Protein AF-A0A934SAX0-F1 (afdb_monomer_lite)

Radius of gyration: 18.98 Å; chains: 1; bounding box: 42×33×66 Å

Structure (mmCIF, N/CA/C/O backbone):
data_AF-A0A934SAX0-F1
#
_entry.id   AF-A0A934SAX0-F1
#
loop_
_atom_site.group_PDB
_atom_site.id
_atom_site.type_symbol
_atom_site.label_atom_id
_atom_site.label_alt_id
_atom_site.label_comp_id
_atom_site.label_asym_id
_atom_site.label_entity_id
_atom_site.label_seq_id
_atom_site.pdbx_PDB_ins_code
_atom_site.Cartn_x
_atom_site.Cartn_y
_atom_site.Cartn_z
_atom_site.occupancy
_atom_site.B_iso_or_equiv
_atom_site.auth_seq_id
_atom_site.auth_comp_id
_atom_site.auth_asym_id
_atom_site.auth_atom_id
_atom_site.pdbx_PDB_model_num
ATOM 1 N N . MET A 1 1 ? -16.770 5.770 13.485 1.00 54.59 1 MET A N 1
ATOM 2 C CA . MET A 1 1 ? -16.990 6.891 12.541 1.00 54.59 1 MET A CA 1
ATOM 3 C C . MET A 1 1 ? -18.083 6.500 11.560 1.00 54.59 1 MET A C 1
ATOM 5 O O . MET A 1 1 ? -18.129 5.337 11.186 1.00 54.59 1 MET A O 1
ATOM 9 N N . LYS A 1 2 ? -18.970 7.429 11.186 1.00 66.25 2 LYS A N 1
ATOM 10 C CA . LYS A 1 2 ? -19.945 7.224 10.102 1.00 66.25 2 LYS A CA 1
ATOM 11 C C . LYS A 1 2 ? -19.204 7.331 8.760 1.00 66.25 2 LYS A C 1
ATOM 13 O O . LYS A 1 2 ? -18.277 8.133 8.648 1.00 66.25 2 LYS A O 1
ATOM 18 N N . TRP A 1 3 ? -19.568 6.507 7.780 1.00 71.06 3 TRP A N 1
ATOM 19 C CA . TRP A 1 3 ? -19.016 6.577 6.422 1.00 71.06 3 TRP A CA 1
ATOM 20 C C . TRP A 1 3 ? -19.194 7.993 5.857 1.00 71.06 3 TRP A C 1
ATOM 22 O O . TRP A 1 3 ? -20.287 8.550 5.933 1.00 71.06 3 TRP A O 1
ATOM 32 N N . SER A 1 4 ? -18.125 8.579 5.319 1.00 83.00 4 SER A N 1
ATOM 33 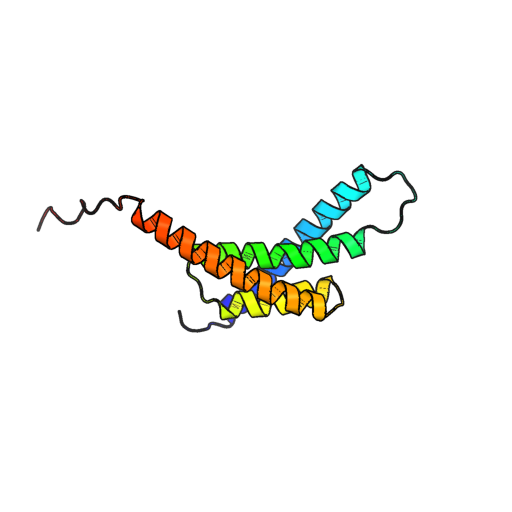C CA . SER A 1 4 ? -18.148 9.919 4.731 1.00 83.00 4 SER A CA 1
ATOM 34 C C . SER A 1 4 ? -17.488 9.888 3.363 1.00 83.00 4 SER A C 1
ATOM 36 O O . SER A 1 4 ? -16.299 9.591 3.245 1.00 83.00 4 SER A O 1
ATOM 38 N N . TRP A 1 5 ? -18.257 10.249 2.336 1.00 85.69 5 TRP A N 1
ATOM 39 C CA . TRP A 1 5 ? -17.782 10.346 0.956 1.00 85.69 5 TRP A CA 1
ATOM 40 C C . TRP A 1 5 ? -16.621 11.329 0.793 1.00 85.69 5 TRP A C 1
ATOM 42 O O . TRP A 1 5 ? -15.714 11.079 0.006 1.00 85.69 5 TRP A O 1
ATOM 52 N N . LYS A 1 6 ? -16.595 12.406 1.589 1.00 87.25 6 LYS A N 1
ATOM 53 C CA . LYS A 1 6 ? -15.498 13.385 1.573 1.00 87.25 6 LYS A CA 1
ATOM 54 C C . LYS A 1 6 ? -14.186 12.768 2.064 1.00 87.25 6 LYS A C 1
ATOM 56 O O . LYS A 1 6 ? -13.145 12.965 1.448 1.00 87.25 6 LYS A O 1
ATOM 61 N N . ALA A 1 7 ? -14.245 11.992 3.149 1.00 84.25 7 ALA A N 1
ATOM 62 C CA . ALA A 1 7 ? -13.071 11.318 3.701 1.00 84.25 7 ALA A CA 1
ATOM 63 C C . ALA A 1 7 ? -12.560 10.214 2.765 1.00 84.25 7 ALA A C 1
ATOM 65 O O . ALA A 1 7 ? -11.354 10.100 2.564 1.00 84.25 7 ALA A O 1
ATOM 66 N N . PHE A 1 8 ? -13.473 9.453 2.153 1.00 87.94 8 PHE A N 1
ATOM 67 C CA . PHE A 1 8 ? -13.130 8.474 1.121 1.00 87.94 8 PHE A CA 1
ATOM 68 C C . PHE A 1 8 ? -12.436 9.138 -0.076 1.00 87.94 8 PHE A C 1
ATOM 70 O O . PHE A 1 8 ? -11.346 8.718 -0.453 1.00 87.94 8 PHE A O 1
ATOM 77 N N . GLY A 1 9 ? -13.017 10.210 -0.628 1.00 90.19 9 GLY A N 1
ATOM 78 C CA . GLY A 1 9 ? -12.436 10.935 -1.761 1.00 90.19 9 GLY A CA 1
ATOM 79 C C . GLY A 1 9 ? -11.042 11.486 -1.455 1.00 90.19 9 GLY A C 1
ATOM 80 O O . GLY A 1 9 ? -10.124 11.308 -2.250 1.00 90.19 9 GLY A O 1
ATOM 81 N N . ALA A 1 10 ? -10.849 12.070 -0.269 1.00 90.19 10 ALA A N 1
ATOM 82 C CA . ALA A 1 10 ? -9.538 12.547 0.165 1.00 90.19 10 ALA A CA 1
ATOM 83 C C . ALA A 1 10 ? -8.509 11.408 0.283 1.00 90.19 10 ALA A C 1
ATOM 85 O O . ALA A 1 10 ? -7.379 11.554 -0.173 1.00 90.19 10 ALA A O 1
ATOM 86 N N . GLN A 1 11 ? -8.896 10.262 0.852 1.00 89.31 11 GLN A N 1
ATOM 87 C CA . GLN A 1 11 ? -8.024 9.086 0.956 1.00 89.31 11 GLN A CA 1
ATOM 88 C C . GLN A 1 11 ? -7.680 8.498 -0.414 1.00 89.31 11 GLN A C 1
ATOM 90 O O . GLN A 1 11 ? -6.537 8.097 -0.634 1.00 89.31 11 GLN A O 1
ATOM 95 N N . LEU A 1 12 ? -8.640 8.478 -1.338 1.00 91.94 12 LEU A N 1
ATOM 96 C CA . LEU A 1 12 ? -8.435 8.018 -2.705 1.00 91.94 12 LEU A CA 1
ATOM 97 C C . LEU A 1 12 ? -7.411 8.903 -3.423 1.00 91.94 12 LEU A C 1
ATOM 99 O O . LEU A 1 12 ? -6.379 8.398 -3.858 1.00 91.94 12 LEU A O 1
ATOM 103 N N . VAL A 1 13 ? -7.647 10.220 -3.471 1.00 94.12 13 VAL A N 1
ATOM 104 C CA . VAL A 1 13 ? -6.736 11.190 -4.106 1.00 94.12 13 VAL A CA 1
ATOM 105 C C . VAL A 1 13 ? -5.346 11.117 -3.484 1.00 94.12 13 VAL A C 1
ATOM 107 O O . VAL A 1 13 ? -4.355 11.024 -4.203 1.00 94.12 13 VAL A O 1
ATOM 110 N N . LEU A 1 14 ? -5.264 11.084 -2.152 1.00 93.06 14 LEU A N 1
ATOM 111 C CA . LEU A 1 14 ? -3.991 10.959 -1.448 1.00 93.06 14 LEU A CA 1
ATOM 112 C C . LEU A 1 14 ? -3.237 9.690 -1.861 1.00 93.06 14 LEU A C 1
ATOM 114 O O . LEU A 1 14 ? -2.038 9.746 -2.113 1.00 93.06 14 LEU A O 1
ATOM 118 N N . THR A 1 15 ? -3.929 8.556 -1.970 1.00 92.12 15 THR A N 1
ATOM 119 C CA . THR A 1 15 ? -3.291 7.283 -2.339 1.00 92.12 15 THR A CA 1
ATOM 120 C C . THR A 1 15 ? -2.812 7.290 -3.784 1.00 92.12 15 THR A C 1
ATOM 122 O O . THR A 1 15 ? -1.725 6.788 -4.052 1.00 92.12 15 THR A O 1
ATOM 125 N N . PHE A 1 16 ? -3.561 7.908 -4.700 1.00 93.31 16 PHE A N 1
ATOM 126 C CA . PHE A 1 16 ? -3.113 8.121 -6.078 1.00 93.31 16 PHE A CA 1
ATOM 127 C C . PHE A 1 16 ? -1.835 8.961 -6.142 1.00 93.31 16 PHE A C 1
ATOM 129 O O . PHE A 1 16 ? -0.891 8.585 -6.833 1.00 93.31 16 PHE A O 1
ATOM 136 N N . VAL A 1 17 ? -1.776 10.067 -5.397 1.00 94.50 17 VAL A N 1
ATOM 137 C CA . VAL A 1 17 ? -0.582 10.925 -5.351 1.00 94.50 17 VAL A CA 1
ATOM 138 C C . VAL A 1 17 ? 0.614 10.157 -4.785 1.00 94.50 17 VAL A C 1
ATOM 140 O O . VAL A 1 17 ? 1.696 10.191 -5.366 1.00 94.50 17 VAL A O 1
ATOM 143 N N . VAL A 1 18 ? 0.424 9.410 -3.694 1.00 92.62 18 VAL A N 1
ATOM 144 C CA . VAL A 1 18 ? 1.486 8.575 -3.109 1.00 92.62 18 VAL A CA 1
ATOM 145 C C . VAL A 1 18 ? 1.948 7.493 -4.092 1.00 92.62 18 VAL A C 1
ATOM 147 O O . VAL A 1 18 ? 3.151 7.274 -4.221 1.00 92.62 18 VAL A O 1
ATOM 150 N N . ALA A 1 19 ? 1.027 6.857 -4.821 1.00 92.62 19 ALA A N 1
ATOM 151 C CA . ALA A 1 19 ? 1.356 5.866 -5.845 1.00 92.62 19 ALA A CA 1
ATOM 152 C C . ALA A 1 19 ? 2.217 6.462 -6.966 1.00 92.62 19 ALA A C 1
ATOM 154 O O . ALA A 1 19 ? 3.217 5.851 -7.335 1.00 92.62 19 ALA A O 1
ATOM 155 N N . LEU A 1 20 ? 1.888 7.665 -7.453 1.00 91.81 20 LEU A N 1
ATOM 156 C CA . LEU A 1 20 ? 2.690 8.376 -8.457 1.00 91.81 20 LEU A CA 1
ATOM 157 C C . LEU A 1 20 ? 4.099 8.683 -7.953 1.00 91.81 20 LEU A C 1
ATOM 159 O O . LEU A 1 20 ? 5.073 8.414 -8.653 1.00 91.81 20 LEU A O 1
ATOM 163 N N . VAL A 1 21 ? 4.214 9.225 -6.739 1.00 93.12 21 VAL A N 1
ATOM 164 C CA . VAL A 1 21 ? 5.514 9.573 -6.145 1.00 93.12 21 VAL A CA 1
ATOM 165 C C . VAL A 1 21 ? 6.382 8.326 -5.977 1.00 93.12 21 VAL A C 1
ATOM 167 O O . VAL A 1 21 ? 7.561 8.347 -6.332 1.00 93.12 21 VAL A O 1
ATOM 170 N N . LEU A 1 22 ? 5.802 7.224 -5.493 1.00 91.62 22 LEU A N 1
ATOM 171 C CA . LEU A 1 22 ? 6.507 5.949 -5.364 1.00 91.62 22 LEU A CA 1
ATOM 172 C C . LEU A 1 22 ? 6.910 5.385 -6.725 1.00 91.62 22 LEU A C 1
ATOM 174 O O . LEU A 1 22 ? 8.059 4.985 -6.888 1.00 91.62 22 LEU A O 1
ATOM 178 N N . ALA A 1 23 ? 6.005 5.384 -7.703 1.00 90.88 23 ALA A N 1
ATOM 179 C CA . ALA A 1 23 ? 6.295 4.903 -9.048 1.00 90.88 23 ALA A CA 1
ATOM 180 C C . ALA A 1 23 ? 7.443 5.695 -9.689 1.00 90.88 23 ALA A C 1
ATOM 182 O O . ALA A 1 23 ? 8.382 5.103 -10.214 1.00 90.88 23 ALA A O 1
ATOM 183 N N . TYR A 1 24 ? 7.425 7.024 -9.578 1.00 89.88 24 TYR A N 1
ATOM 184 C CA . TYR A 1 24 ? 8.510 7.869 -10.071 1.00 89.88 24 TYR A CA 1
ATOM 185 C C . TYR A 1 24 ? 9.839 7.576 -9.358 1.00 89.88 24 TYR A C 1
ATOM 187 O O . TYR A 1 24 ? 10.871 7.419 -10.012 1.00 89.88 24 TYR A O 1
ATOM 195 N N . GLY A 1 25 ? 9.823 7.445 -8.028 1.00 88.38 25 GLY A N 1
ATOM 196 C CA . GLY A 1 25 ? 11.016 7.110 -7.247 1.00 88.38 25 GLY A CA 1
ATOM 197 C C . GLY A 1 25 ? 11.605 5.742 -7.607 1.00 88.38 25 GLY A C 1
ATOM 198 O O . GLY A 1 25 ? 12.820 5.611 -7.754 1.00 88.38 25 GLY A O 1
ATOM 199 N N . ILE A 1 26 ? 10.751 4.734 -7.806 1.00 89.06 26 ILE A N 1
ATOM 200 C CA . ILE A 1 26 ? 11.159 3.384 -8.218 1.00 89.06 26 ILE A CA 1
ATOM 201 C C . ILE A 1 26 ? 11.742 3.410 -9.631 1.00 89.06 26 ILE A C 1
ATOM 203 O O . ILE A 1 26 ? 12.818 2.853 -9.839 1.00 89.06 26 ILE A O 1
ATOM 207 N N . SER A 1 27 ? 11.088 4.099 -10.569 1.00 87.75 27 SER A N 1
ATOM 208 C CA . SER A 1 27 ? 11.575 4.251 -11.945 1.00 87.75 27 SER A CA 1
ATOM 209 C C . SER A 1 27 ? 12.962 4.887 -11.960 1.00 87.75 27 SER A C 1
ATOM 211 O O . SER A 1 27 ? 13.892 4.292 -12.494 1.00 87.75 27 SER A O 1
ATOM 213 N N . LYS A 1 28 ? 13.166 5.996 -11.235 1.00 85.81 28 LYS A N 1
ATOM 214 C CA . LYS A 1 28 ? 14.493 6.618 -11.097 1.00 85.81 28 LYS A CA 1
ATOM 215 C C . LYS A 1 28 ? 15.535 5.686 -10.483 1.00 85.81 28 LYS A C 1
ATOM 217 O O . LYS A 1 28 ? 16.683 5.696 -10.919 1.00 85.81 28 LYS A O 1
ATOM 222 N N . GLY A 1 29 ? 15.158 4.877 -9.495 1.00 85.19 29 GLY A N 1
ATOM 223 C CA . GLY A 1 29 ? 16.055 3.892 -8.887 1.00 85.19 29 GLY A CA 1
ATOM 224 C C . GLY A 1 29 ? 16.443 2.754 -9.837 1.00 85.19 29 GLY A C 1
ATOM 225 O O . GLY A 1 29 ? 17.583 2.290 -9.802 1.00 85.19 29 GLY A O 1
ATOM 226 N N . ILE A 1 30 ? 15.515 2.312 -10.689 1.00 82.56 30 ILE A N 1
ATOM 227 C CA . ILE A 1 30 ? 15.765 1.301 -11.724 1.00 82.56 30 ILE A CA 1
ATOM 228 C C . ILE A 1 30 ? 16.645 1.890 -12.827 1.00 82.56 30 ILE A C 1
ATOM 230 O O . ILE A 1 30 ? 17.643 1.274 -13.199 1.00 82.56 30 ILE A O 1
ATOM 234 N N . ASP A 1 31 ? 16.311 3.086 -13.304 1.00 81.19 31 ASP A N 1
ATOM 235 C CA . ASP A 1 31 ? 17.015 3.763 -14.390 1.00 81.19 31 ASP A CA 1
ATOM 236 C C . ASP A 1 31 ? 18.440 4.147 -13.979 1.00 81.19 31 ASP A C 1
ATOM 238 O O . ASP A 1 31 ? 19.363 3.986 -14.762 1.00 81.19 31 ASP A O 1
ATOM 242 N N . ALA A 1 32 ? 18.674 4.546 -12.724 1.00 80.25 32 ALA A N 1
ATOM 243 C CA . ALA A 1 32 ? 20.025 4.808 -12.218 1.00 80.25 32 ALA A CA 1
ATOM 244 C C . ALA A 1 32 ? 20.935 3.565 -12.244 1.00 80.25 32 ALA A C 1
ATOM 246 O O . ALA A 1 32 ? 22.158 3.688 -12.269 1.00 80.25 32 ALA A O 1
ATOM 247 N N . LYS A 1 33 ? 20.347 2.363 -12.220 1.00 80.25 33 LYS A N 1
ATOM 248 C CA . LYS A 1 33 ? 21.074 1.089 -12.286 1.00 80.25 33 LYS A CA 1
ATOM 249 C C . LYS A 1 33 ? 21.144 0.509 -13.697 1.00 80.25 33 LYS A C 1
ATOM 251 O O . LYS A 1 33 ? 21.862 -0.469 -13.900 1.00 80.25 33 LYS A O 1
ATOM 256 N N . ARG A 1 34 ? 20.398 1.058 -14.659 1.00 68.06 34 ARG A N 1
ATOM 257 C CA . ARG A 1 34 ? 20.314 0.544 -16.028 1.00 68.06 34 ARG A CA 1
ATOM 258 C C . ARG A 1 34 ? 20.966 1.531 -16.993 1.00 68.06 34 ARG A C 1
ATOM 260 O O . ARG A 1 34 ? 20.690 2.721 -16.969 1.00 68.06 34 ARG A O 1
ATOM 267 N N . GLY A 1 35 ? 21.861 1.027 -17.838 1.00 63.28 35 GLY A N 1
ATOM 268 C CA . GLY A 1 35 ? 22.516 1.838 -18.863 1.00 63.28 35 GLY A CA 1
ATOM 269 C C . GLY A 1 35 ? 21.535 2.384 -19.916 1.00 63.28 35 GLY A C 1
ATOM 270 O O . GLY A 1 35 ? 20.385 1.936 -19.991 1.00 63.28 35 GLY A O 1
ATOM 271 N N . PRO A 1 36 ? 21.982 3.336 -20.753 1.00 56.84 36 PRO A N 1
ATOM 272 C CA . PRO A 1 36 ? 21.168 3.881 -21.837 1.00 56.84 36 PRO A CA 1
ATOM 273 C C . PRO A 1 36 ? 20.758 2.768 -22.820 1.00 56.84 36 PRO A C 1
ATOM 275 O O . PRO A 1 36 ? 21.610 2.037 -23.317 1.00 56.84 36 PRO A O 1
ATOM 278 N N . GLY A 1 37 ? 19.450 2.632 -23.081 1.00 60.91 37 GLY A N 1
ATOM 279 C CA . GLY A 1 37 ? 18.877 1.634 -24.004 1.00 60.91 37 GLY A CA 1
ATOM 280 C C . GLY A 1 37 ? 18.019 0.534 -23.360 1.00 60.91 37 GLY A C 1
ATOM 281 O O . GLY A 1 37 ? 17.531 -0.346 -24.064 1.00 60.91 37 GLY A O 1
ATOM 282 N N . ALA A 1 38 ? 17.820 0.559 -22.039 1.00 62.50 38 ALA A N 1
ATOM 283 C CA . ALA A 1 38 ? 16.956 -0.403 -21.355 1.00 62.50 38 ALA A CA 1
ATOM 284 C C . ALA A 1 38 ? 15.451 -0.167 -21.637 1.00 62.50 38 ALA A C 1
ATOM 286 O O . ALA A 1 38 ? 15.036 0.980 -21.805 1.00 62.50 38 ALA A O 1
ATOM 287 N N . PRO A 1 39 ? 14.622 -1.232 -21.661 1.00 65.75 39 PRO A N 1
ATOM 288 C CA . PRO A 1 39 ? 13.178 -1.125 -21.865 1.00 65.75 39 PRO A CA 1
ATOM 289 C C . PRO A 1 39 ? 12.498 -0.304 -20.763 1.00 65.75 39 PRO A C 1
ATOM 291 O O . PRO A 1 39 ? 12.938 -0.316 -19.610 1.00 65.75 39 PRO A O 1
ATOM 294 N N . ASP A 1 40 ? 11.407 0.363 -21.145 1.00 72.69 40 ASP A N 1
ATOM 295 C CA . ASP A 1 40 ? 10.652 1.313 -20.325 1.00 72.69 40 ASP A CA 1
ATOM 296 C C . ASP A 1 40 ? 10.316 0.745 -18.929 1.00 72.69 40 ASP A C 1
ATOM 298 O O . ASP A 1 40 ? 9.574 -0.231 -18.779 1.00 72.69 40 ASP A O 1
ATOM 302 N N . SER A 1 41 ? 10.897 1.348 -17.885 1.00 80.69 41 SER A N 1
ATOM 303 C CA . SER A 1 41 ? 10.703 0.952 -16.486 1.00 80.69 41 SER A CA 1
ATOM 304 C C . SER A 1 41 ? 9.377 1.457 -15.909 1.00 80.69 41 SER A C 1
ATOM 306 O O . SER A 1 41 ? 8.998 1.060 -14.800 1.00 80.69 41 SER A O 1
ATOM 308 N N . THR A 1 42 ? 8.643 2.291 -16.655 1.00 82.31 42 THR A N 1
ATOM 309 C CA . THR A 1 42 ? 7.435 2.984 -16.194 1.00 82.31 42 THR A CA 1
ATOM 310 C C . THR A 1 42 ? 6.338 2.012 -15.780 1.00 82.31 42 THR A C 1
ATOM 312 O O . THR A 1 42 ? 5.811 2.136 -14.678 1.00 82.31 42 THR A O 1
ATOM 315 N N . LEU A 1 43 ? 6.034 0.998 -16.599 1.00 83.69 43 LEU A N 1
ATOM 316 C CA . LEU A 1 43 ? 4.961 0.033 -16.313 1.00 83.69 43 LEU A CA 1
ATOM 317 C C . LEU A 1 43 ? 5.216 -0.757 -15.025 1.00 83.69 43 LEU A C 1
ATOM 319 O O . LEU A 1 43 ? 4.335 -0.886 -14.175 1.00 83.69 43 LEU A O 1
ATOM 323 N N . ILE A 1 44 ? 6.443 -1.252 -14.855 1.00 86.75 44 ILE A N 1
ATOM 324 C CA . ILE A 1 44 ? 6.831 -2.017 -13.663 1.00 86.75 44 ILE A CA 1
ATOM 325 C C . ILE A 1 44 ? 6.785 -1.111 -12.431 1.00 86.75 44 ILE A C 1
ATOM 327 O O . ILE A 1 44 ? 6.241 -1.486 -11.393 1.00 86.75 44 ILE A O 1
ATOM 331 N N . SER A 1 45 ? 7.308 0.107 -12.552 1.00 88.75 45 SER A N 1
ATOM 332 C CA . SER A 1 45 ? 7.342 1.067 -11.450 1.00 88.75 45 SER A CA 1
ATOM 333 C C . SER A 1 45 ? 5.942 1.523 -11.039 1.00 88.75 45 SER A C 1
ATOM 335 O O . SER A 1 45 ? 5.669 1.651 -9.846 1.00 88.75 45 SER A O 1
ATOM 337 N N . MET A 1 46 ? 5.032 1.696 -12.002 1.00 90.19 46 MET A N 1
ATOM 338 C CA . MET A 1 46 ? 3.620 1.978 -11.752 1.00 90.19 46 MET A CA 1
ATOM 339 C C . MET A 1 46 ? 2.941 0.830 -11.012 1.00 90.19 46 MET A C 1
ATOM 341 O O . MET A 1 46 ? 2.325 1.073 -9.976 1.00 90.19 46 MET A O 1
ATOM 345 N N . ALA A 1 47 ? 3.099 -0.411 -11.475 1.00 89.12 47 ALA A N 1
ATOM 346 C CA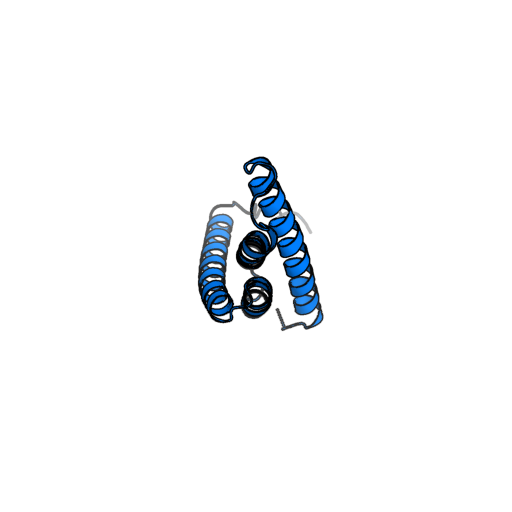 . ALA A 1 47 ? 2.509 -1.570 -10.811 1.00 89.12 47 ALA A CA 1
ATOM 347 C C . ALA A 1 47 ? 2.989 -1.696 -9.353 1.00 89.12 47 ALA A C 1
ATOM 349 O O . ALA A 1 47 ? 2.179 -1.883 -8.445 1.00 89.12 47 ALA A O 1
ATOM 350 N N . ILE A 1 48 ? 4.292 -1.522 -9.107 1.00 91.62 48 ILE A N 1
ATOM 351 C CA . ILE A 1 48 ? 4.861 -1.596 -7.755 1.00 91.62 48 ILE A CA 1
ATOM 352 C C . ILE A 1 48 ? 4.383 -0.417 -6.895 1.00 91.62 48 ILE A C 1
ATOM 354 O O . ILE A 1 48 ? 3.921 -0.624 -5.773 1.00 91.62 48 ILE A O 1
ATOM 358 N N . GLY A 1 49 ? 4.448 0.816 -7.405 1.00 90.88 49 GLY A N 1
ATOM 359 C CA . GLY A 1 49 ? 4.015 2.010 -6.673 1.00 90.88 49 GLY A CA 1
ATOM 360 C C . GLY A 1 49 ? 2.525 1.976 -6.320 1.00 90.88 49 GLY A C 1
ATOM 361 O O . GLY A 1 49 ? 2.150 2.241 -5.176 1.00 90.88 49 GLY A O 1
ATOM 362 N N . GLY A 1 50 ? 1.686 1.566 -7.273 1.00 90.75 50 GLY A N 1
ATOM 363 C CA . GLY A 1 50 ? 0.246 1.391 -7.096 1.00 90.75 50 GLY A CA 1
ATOM 364 C C . GLY A 1 50 ? -0.129 0.240 -6.166 1.00 90.75 50 GLY A C 1
ATOM 365 O O . GLY A 1 50 ? -1.177 0.305 -5.528 1.00 90.75 50 GLY A O 1
ATOM 366 N N . PHE A 1 51 ? 0.728 -0.775 -6.027 1.00 93.88 51 PHE A N 1
ATOM 367 C CA . PHE A 1 51 ? 0.552 -1.830 -5.032 1.00 93.88 51 PHE A CA 1
ATOM 368 C C . PHE A 1 51 ? 0.964 -1.370 -3.630 1.00 93.88 51 PHE A C 1
ATOM 370 O O . PHE A 1 51 ? 0.235 -1.613 -2.679 1.00 93.88 51 PHE A O 1
ATOM 377 N N . ILE A 1 52 ? 2.099 -0.679 -3.481 1.00 94.44 52 ILE A N 1
ATOM 378 C CA . ILE A 1 52 ? 2.651 -0.291 -2.170 1.00 94.44 52 ILE A CA 1
ATOM 379 C C . ILE A 1 52 ? 1.860 0.853 -1.517 1.00 94.44 52 ILE A C 1
ATOM 381 O O . ILE A 1 52 ? 1.610 0.816 -0.310 1.00 94.44 52 ILE A O 1
ATOM 385 N N . ALA A 1 53 ? 1.450 1.868 -2.281 1.00 94.12 53 ALA A N 1
ATOM 386 C CA . ALA A 1 53 ? 0.737 3.035 -1.752 1.00 94.12 53 ALA A CA 1
ATOM 387 C C . ALA A 1 53 ? -0.503 2.687 -0.892 1.00 94.12 53 ALA A C 1
ATOM 389 O O . ALA A 1 53 ? -0.603 3.176 0.240 1.00 94.12 53 ALA A O 1
ATOM 390 N N . PRO A 1 54 ? -1.434 1.826 -1.346 1.00 93.94 54 PRO A N 1
ATOM 391 C CA . PRO A 1 54 ? -2.578 1.426 -0.531 1.00 93.94 54 PRO A CA 1
ATOM 392 C C . PRO A 1 54 ? -2.219 0.580 0.702 1.00 93.94 54 PRO A C 1
ATOM 394 O O . PRO A 1 54 ? -2.945 0.640 1.700 1.00 93.94 54 PRO A O 1
ATOM 397 N N . LEU A 1 55 ? -1.095 -0.150 0.696 1.00 95.12 55 LEU A N 1
ATOM 398 C CA . LEU A 1 55 ? -0.610 -0.859 1.889 1.00 95.12 55 LEU A CA 1
ATOM 399 C C . LEU A 1 55 ? -0.202 0.131 2.985 1.00 95.12 55 LEU A C 1
ATOM 401 O O . LEU A 1 55 ? -0.570 -0.041 4.150 1.00 95.12 55 LEU A O 1
ATOM 405 N N . ILE A 1 56 ? 0.499 1.205 2.604 1.00 93.81 56 ILE A N 1
ATOM 406 C CA . ILE A 1 56 ? 0.878 2.293 3.516 1.00 93.81 56 ILE A CA 1
ATOM 407 C C . ILE A 1 56 ? -0.378 2.957 4.086 1.00 93.81 56 ILE A C 1
ATOM 409 O O . ILE A 1 56 ? -0.484 3.140 5.302 1.00 93.81 56 ILE A O 1
ATOM 413 N N . LEU A 1 57 ? -1.365 3.270 3.236 1.00 93.69 57 LEU A N 1
ATOM 414 C CA . LEU A 1 57 ? -2.629 3.847 3.700 1.00 93.69 57 LEU A CA 1
ATOM 415 C C . LEU A 1 57 ? -3.340 2.915 4.694 1.00 93.69 57 LEU A C 1
ATOM 417 O O . LEU A 1 57 ? -3.867 3.385 5.707 1.00 93.69 57 LEU A O 1
ATOM 421 N N . SER A 1 58 ? -3.360 1.610 4.424 1.00 92.25 58 SER A N 1
ATOM 422 C CA . SER A 1 58 ? -3.998 0.607 5.285 1.00 92.25 58 SER A CA 1
ATOM 423 C C . SER A 1 58 ? -3.310 0.494 6.643 1.00 92.25 58 SER A C 1
ATOM 425 O O . SER A 1 58 ? -3.992 0.445 7.668 1.00 92.25 58 SER A O 1
ATOM 427 N N . LEU A 1 59 ? -1.978 0.561 6.671 1.00 92.62 59 LEU A N 1
ATOM 428 C CA . LEU A 1 59 ? -1.191 0.589 7.902 1.00 92.62 59 LEU A CA 1
ATOM 429 C C . LEU A 1 59 ? -1.489 1.844 8.739 1.00 92.62 59 LEU A C 1
ATOM 431 O O . LEU A 1 59 ? -1.827 1.733 9.918 1.00 92.62 59 LEU A O 1
ATOM 435 N N . ILE A 1 60 ? -1.458 3.034 8.127 1.00 91.19 60 ILE A N 1
ATOM 436 C CA . ILE A 1 60 ? -1.788 4.302 8.805 1.00 91.19 60 ILE A CA 1
ATOM 437 C C . ILE A 1 60 ? -3.228 4.276 9.325 1.00 91.19 60 ILE A C 1
ATOM 439 O O . ILE A 1 60 ? -3.497 4.688 10.455 1.00 91.19 60 ILE A O 1
ATOM 443 N N . SER A 1 61 ? -4.158 3.767 8.516 1.00 89.62 61 SER A N 1
ATOM 444 C CA . SER A 1 61 ? -5.568 3.642 8.890 1.00 89.62 61 SER A CA 1
ATOM 445 C C . SER A 1 61 ? -5.759 2.683 10.066 1.00 89.62 61 SER A C 1
ATOM 447 O O . SER A 1 61 ? -6.582 2.961 10.940 1.00 89.62 61 SER A O 1
ATOM 449 N N . GLY A 1 62 ? -4.995 1.588 10.117 1.00 87.88 62 GLY A N 1
ATOM 450 C CA . GLY A 1 62 ? -4.984 0.640 11.230 1.00 87.88 62 GLY A CA 1
ATOM 451 C C . GLY A 1 62 ? -4.475 1.279 12.520 1.00 87.88 62 GLY A C 1
ATOM 452 O O . GLY A 1 62 ? -5.164 1.216 13.538 1.00 87.88 62 GLY A O 1
ATOM 453 N N . LEU A 1 63 ? -3.337 1.978 12.455 1.00 88.12 63 LEU A N 1
ATOM 454 C CA . LEU A 1 63 ? -2.738 2.681 13.598 1.00 88.12 63 LEU A CA 1
ATOM 455 C C . LEU A 1 63 ? -3.642 3.793 14.148 1.00 88.12 63 LEU A C 1
ATOM 457 O O . LEU A 1 63 ? -3.862 3.872 15.352 1.00 88.12 63 LEU A O 1
ATOM 461 N N . LYS A 1 64 ? -4.217 4.630 13.273 1.00 85.44 64 LYS A N 1
ATOM 462 C CA . LYS A 1 64 ? -5.146 5.707 13.671 1.00 85.44 64 LYS A CA 1
ATOM 463 C C . LYS A 1 64 ? -6.539 5.204 14.042 1.00 85.44 64 LYS A C 1
ATOM 465 O O . LYS A 1 64 ? -7.397 5.978 14.465 1.00 85.44 64 LYS A O 1
ATOM 470 N N . GLY A 1 65 ? -6.794 3.920 13.834 1.00 82.44 65 GLY A N 1
ATOM 471 C CA . GLY A 1 65 ? -8.058 3.287 14.136 1.00 82.44 65 GLY A CA 1
ATOM 472 C C . GLY A 1 65 ? -9.235 3.719 13.249 1.00 82.44 65 GLY A C 1
ATOM 473 O O . GLY A 1 65 ? -10.391 3.632 13.677 1.00 82.44 65 GLY A O 1
ATOM 474 N N . TRP A 1 66 ? -8.963 4.151 12.018 1.00 84.50 66 TRP A N 1
ATOM 475 C CA . TRP A 1 66 ? -9.964 4.552 11.024 1.00 84.50 66 TRP A CA 1
ATOM 476 C C . TRP A 1 66 ? -10.776 3.364 10.496 1.00 84.50 66 TRP A C 1
ATOM 478 O O . TRP A 1 66 ? -10.416 2.216 10.724 1.00 84.50 66 TRP A O 1
ATOM 488 N N . MET A 1 67 ? -11.894 3.602 9.802 1.00 85.06 67 MET A N 1
ATOM 489 C CA . MET A 1 67 ? -12.719 2.504 9.272 1.00 85.06 67 MET A CA 1
ATOM 490 C C . MET A 1 67 ? -11.981 1.695 8.200 1.00 85.06 67 MET A C 1
ATOM 492 O O . MET A 1 67 ? -11.468 2.275 7.252 1.00 85.06 67 MET A O 1
ATOM 496 N N . LEU A 1 68 ? -12.044 0.363 8.295 1.00 86.50 68 LEU A N 1
ATOM 497 C CA . LEU A 1 68 ? -11.415 -0.570 7.352 1.00 86.50 68 LEU A CA 1
ATOM 498 C C . LEU A 1 68 ? -11.994 -0.496 5.925 1.00 86.50 68 LEU A C 1
ATOM 500 O O . LEU A 1 68 ? -11.264 -0.664 4.959 1.00 86.50 68 LEU A O 1
ATOM 504 N N . LYS A 1 69 ? -13.295 -0.221 5.761 1.00 89.12 69 LYS A N 1
ATOM 505 C CA . LYS A 1 69 ? -13.962 -0.291 4.443 1.00 89.12 69 LYS A CA 1
ATOM 506 C C . LYS A 1 69 ? -13.322 0.621 3.386 1.00 89.12 69 LYS A C 1
ATOM 508 O O . LYS A 1 69 ? -13.147 0.209 2.247 1.00 89.12 69 LYS A O 1
ATOM 513 N N . SER A 1 70 ? -12.976 1.846 3.778 1.00 87.06 70 SER A N 1
ATOM 514 C CA . SER A 1 70 ? -12.430 2.860 2.871 1.00 87.06 70 SER A CA 1
ATOM 515 C C . SER A 1 70 ? -11.065 2.462 2.284 1.00 87.06 70 SER A C 1
ATOM 517 O O . SER A 1 70 ? -10.972 2.349 1.062 1.00 87.06 70 SER A O 1
ATOM 519 N N . PRO A 1 71 ? -10.029 2.148 3.094 1.00 87.50 71 PRO A N 1
ATOM 520 C CA . PRO A 1 71 ? -8.729 1.739 2.568 1.00 87.50 71 PRO A CA 1
ATOM 521 C C . PRO A 1 71 ? -8.788 0.445 1.747 1.00 87.50 71 PRO A C 1
ATOM 523 O O . PRO A 1 71 ? -8.021 0.319 0.798 1.00 87.50 71 PRO A O 1
ATOM 526 N N . LEU A 1 72 ? -9.714 -0.484 2.024 1.00 92.75 72 LEU A N 1
ATOM 527 C CA . LEU A 1 72 ? -9.882 -1.682 1.187 1.00 92.75 72 LEU A CA 1
ATOM 528 C C . LEU A 1 72 ? -10.386 -1.346 -0.222 1.00 92.75 72 LEU A C 1
ATOM 530 O O . LEU A 1 72 ? -9.815 -1.818 -1.201 1.00 92.75 72 LEU A O 1
ATOM 534 N N . ILE A 1 73 ? -11.410 -0.496 -0.342 1.00 93.25 73 ILE A N 1
ATOM 535 C CA . ILE A 1 73 ? -11.927 -0.067 -1.652 1.00 93.25 73 ILE A CA 1
ATOM 536 C C . ILE A 1 73 ? -10.848 0.711 -2.415 1.00 93.25 73 ILE A C 1
ATOM 538 O O . ILE A 1 73 ? -10.619 0.458 -3.596 1.00 93.25 73 ILE A O 1
ATOM 542 N N . VAL A 1 74 ? -10.142 1.613 -1.729 1.00 92.00 74 VAL A N 1
ATOM 543 C CA . VAL A 1 74 ? -9.019 2.361 -2.310 1.00 92.00 74 VAL A CA 1
ATOM 544 C C . VAL A 1 74 ? -7.911 1.413 -2.787 1.00 92.00 74 VAL A C 1
ATOM 546 O O . VAL A 1 74 ? -7.382 1.614 -3.877 1.00 92.00 74 VAL A O 1
ATOM 549 N N . SER A 1 75 ? -7.606 0.354 -2.027 1.00 91.75 75 SER A N 1
ATOM 550 C CA . SER A 1 75 ? -6.604 -0.655 -2.407 1.00 91.75 75 SER A CA 1
ATOM 551 C C . SER A 1 75 ? -6.956 -1.346 -3.717 1.00 91.75 75 SER A C 1
ATOM 553 O O . SER A 1 75 ? -6.113 -1.427 -4.605 1.00 91.75 75 SER A O 1
ATOM 555 N N . PHE A 1 76 ? -8.208 -1.787 -3.864 1.00 94.19 76 PHE A N 1
ATOM 556 C CA . PHE A 1 76 ? -8.672 -2.427 -5.093 1.00 94.19 76 PHE A CA 1
ATOM 557 C C . PHE A 1 76 ? -8.552 -1.494 -6.303 1.00 94.19 76 PHE A C 1
ATOM 559 O O . PHE A 1 76 ? -7.996 -1.882 -7.329 1.00 94.19 76 PHE A O 1
ATOM 566 N N . ILE A 1 77 ? -9.046 -0.257 -6.168 1.00 94.00 77 ILE A N 1
ATOM 567 C CA . ILE A 1 77 ? -9.080 0.726 -7.258 1.00 94.00 77 ILE A CA 1
ATOM 568 C C . ILE A 1 77 ? -7.662 1.100 -7.693 1.00 94.00 77 ILE A C 1
ATOM 570 O O . ILE A 1 77 ? -7.337 0.998 -8.873 1.00 94.00 77 ILE A O 1
ATOM 574 N N . VAL A 1 78 ? -6.810 1.523 -6.755 1.00 93.25 78 VAL A N 1
ATOM 575 C CA . VAL A 1 78 ? -5.477 2.045 -7.088 1.00 93.25 78 VAL A CA 1
ATOM 576 C C . VAL A 1 78 ? -4.579 0.932 -7.623 1.00 93.25 78 VAL A C 1
ATOM 578 O O . VAL A 1 78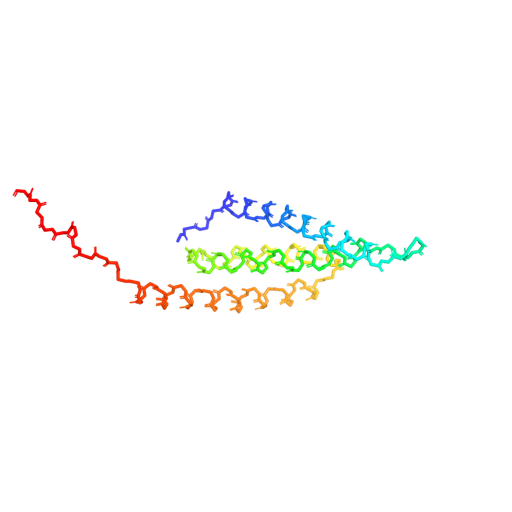 ? -4.010 1.090 -8.701 1.00 93.25 78 VAL A O 1
ATOM 581 N N . ALA A 1 79 ? -4.493 -0.213 -6.939 1.00 93.00 79 ALA A N 1
ATOM 582 C CA . ALA A 1 79 ? -3.637 -1.308 -7.390 1.00 93.00 79 ALA A CA 1
ATOM 583 C C . ALA A 1 79 ? -4.142 -1.929 -8.703 1.00 93.00 79 ALA A C 1
ATOM 585 O O . ALA A 1 79 ? -3.339 -2.228 -9.584 1.00 93.00 79 ALA A O 1
ATOM 586 N N . GLY A 1 80 ? -5.462 -2.074 -8.868 1.00 91.56 80 GLY A N 1
ATOM 587 C CA . GLY A 1 80 ? -6.059 -2.602 -10.095 1.00 91.56 80 GLY A CA 1
ATOM 588 C C . GLY A 1 80 ? -5.803 -1.713 -11.314 1.00 91.56 80 GLY A C 1
ATOM 589 O O . GLY A 1 80 ? -5.429 -2.227 -12.367 1.00 91.56 80 GLY A O 1
ATOM 590 N N . ILE A 1 81 ? -5.945 -0.390 -11.165 1.00 92.12 81 ILE A N 1
ATOM 591 C CA . ILE A 1 81 ? -5.686 0.574 -12.246 1.00 92.12 81 ILE A CA 1
ATOM 592 C C . ILE A 1 81 ? -4.197 0.601 -12.604 1.00 92.12 81 ILE A C 1
ATOM 594 O O . ILE A 1 81 ? -3.849 0.450 -13.771 1.00 92.12 81 ILE A O 1
ATOM 598 N N . TYR A 1 82 ? -3.308 0.742 -11.616 1.00 89.38 82 TYR A N 1
ATOM 599 C CA . TYR A 1 82 ? -1.868 0.875 -11.876 1.00 89.38 82 TYR A CA 1
ATOM 600 C C . TYR A 1 82 ? -1.226 -0.400 -12.422 1.00 89.38 82 TYR A C 1
ATOM 602 O O . TYR A 1 82 ? -0.287 -0.319 -13.208 1.00 89.38 82 TYR A O 1
ATOM 610 N N . ALA A 1 83 ? -1.724 -1.573 -12.030 1.00 89.12 83 ALA A N 1
ATOM 611 C CA . ALA A 1 83 ? -1.254 -2.843 -12.570 1.00 89.12 83 ALA A CA 1
ATOM 612 C C . ALA A 1 83 ? -1.982 -3.259 -13.859 1.00 89.12 83 ALA A C 1
ATOM 614 O O . ALA A 1 83 ? -1.621 -4.279 -14.444 1.00 89.12 83 ALA A O 1
ATOM 615 N N . SER A 1 84 ? -3.029 -2.528 -14.273 1.00 89.38 84 SER A N 1
ATOM 616 C CA . SER A 1 84 ? -3.945 -2.919 -15.360 1.00 89.38 84 SER A CA 1
ATOM 617 C C . SER A 1 84 ? -4.449 -4.367 -15.235 1.00 89.38 84 SER A C 1
ATOM 619 O O . SER A 1 84 ? -4.715 -5.041 -16.228 1.00 89.38 84 SER A O 1
ATOM 621 N N . ASN A 1 85 ? -4.549 -4.872 -14.001 1.00 89.88 85 ASN A N 1
ATOM 622 C CA . ASN A 1 85 ? -4.873 -6.263 -13.714 1.00 89.88 85 ASN A CA 1
ATOM 623 C C . ASN A 1 85 ? -5.728 -6.363 -12.438 1.00 89.88 85 ASN A C 1
ATOM 625 O O . ASN A 1 85 ? -5.239 -6.065 -11.340 1.00 89.88 85 ASN A O 1
ATOM 629 N N . PRO A 1 86 ? -6.988 -6.827 -12.539 1.00 89.50 86 PRO A N 1
ATOM 630 C CA . PRO A 1 86 ? -7.887 -6.911 -11.391 1.00 89.50 86 PRO A CA 1
ATOM 631 C C . PRO A 1 86 ? -7.416 -7.912 -10.327 1.00 89.50 86 PRO A C 1
ATOM 633 O O . PRO A 1 86 ? -7.705 -7.720 -9.146 1.00 89.50 86 PRO A O 1
ATOM 636 N N . VAL A 1 87 ? -6.647 -8.942 -10.701 1.00 93.12 87 VAL A N 1
ATOM 637 C CA . VAL A 1 87 ? -6.101 -9.934 -9.759 1.00 93.12 87 VAL A CA 1
ATOM 638 C C . VAL A 1 87 ? -5.139 -9.271 -8.773 1.00 93.12 87 VAL A C 1
ATOM 640 O O . VAL A 1 87 ? -5.195 -9.552 -7.577 1.00 93.12 87 VAL A O 1
ATOM 643 N N . VAL A 1 88 ? -4.315 -8.327 -9.240 1.00 91.38 88 VAL A N 1
ATOM 644 C CA . VAL A 1 88 ? -3.403 -7.558 -8.376 1.00 91.38 88 VAL A CA 1
ATOM 645 C C . VAL A 1 88 ? -4.191 -6.699 -7.387 1.00 91.38 88 VAL A C 1
ATOM 647 O O . VAL A 1 88 ? -3.830 -6.632 -6.212 1.00 91.38 88 VAL A O 1
ATOM 650 N N . GLY A 1 89 ? -5.309 -6.114 -7.827 1.00 91.62 89 GLY A N 1
ATOM 651 C CA . GLY A 1 89 ? -6.240 -5.397 -6.955 1.00 91.62 89 GLY A CA 1
ATOM 652 C C . GLY A 1 89 ? -6.809 -6.287 -5.848 1.00 91.62 89 GLY A C 1
ATOM 653 O O . GLY A 1 89 ? -6.777 -5.907 -4.679 1.00 91.62 89 GLY A O 1
ATOM 654 N N . ILE A 1 90 ? -7.272 -7.494 -6.189 1.00 94.94 90 ILE A N 1
ATOM 655 C CA . ILE A 1 90 ? -7.804 -8.465 -5.217 1.00 94.94 90 ILE A CA 1
ATOM 656 C C . ILE A 1 90 ? -6.729 -8.865 -4.202 1.00 94.94 90 ILE A C 1
ATOM 658 O O . ILE A 1 90 ? -6.970 -8.808 -2.996 1.00 94.94 90 ILE A O 1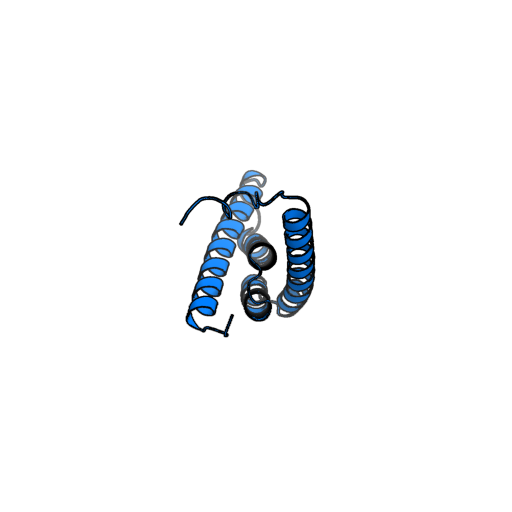
ATOM 662 N N . ILE A 1 91 ? -5.531 -9.222 -4.669 1.00 95.81 91 ILE A N 1
ATOM 663 C CA . ILE A 1 91 ? -4.407 -9.579 -3.793 1.00 95.81 91 ILE A CA 1
ATOM 664 C C . ILE A 1 91 ? -4.081 -8.413 -2.853 1.00 95.81 91 ILE A C 1
ATOM 666 O O . ILE A 1 91 ? -3.950 -8.609 -1.645 1.00 95.81 91 ILE A O 1
ATOM 670 N N . CYS A 1 92 ? -4.014 -7.190 -3.385 1.00 95.69 92 CYS A N 1
ATOM 671 C CA . CYS A 1 92 ? -3.737 -5.993 -2.600 1.00 95.69 92 CYS A CA 1
ATOM 672 C C . CYS A 1 92 ? -4.780 -5.778 -1.494 1.00 95.69 92 CYS A C 1
ATOM 674 O O . CYS A 1 92 ? -4.407 -5.463 -0.370 1.00 95.69 92 CYS A O 1
ATOM 676 N N . VAL A 1 93 ? -6.070 -6.028 -1.755 1.00 95.38 93 VAL A N 1
ATOM 677 C CA . VAL A 1 93 ? -7.131 -5.950 -0.732 1.00 95.38 93 VAL A CA 1
ATOM 678 C C . VAL A 1 93 ? -6.861 -6.900 0.434 1.00 95.38 93 VAL A C 1
ATOM 680 O O . VAL A 1 93 ? -6.940 -6.475 1.588 1.00 95.38 93 VAL A O 1
ATOM 683 N N . PHE A 1 94 ? -6.524 -8.164 0.162 1.00 96.56 94 PHE A N 1
ATOM 684 C CA . PHE A 1 94 ? -6.239 -9.139 1.221 1.00 96.56 94 PHE A CA 1
ATOM 685 C C . PHE A 1 94 ? -5.006 -8.750 2.042 1.00 96.56 94 PHE A C 1
ATOM 687 O O . PHE A 1 94 ? -5.044 -8.792 3.274 1.00 96.56 94 PHE A O 1
ATOM 694 N N . VAL A 1 95 ? -3.939 -8.306 1.375 1.00 95.94 95 VAL A N 1
ATOM 695 C CA . VAL A 1 95 ? -2.708 -7.861 2.045 1.00 95.94 95 VAL A CA 1
ATOM 696 C C . VAL A 1 95 ? -2.960 -6.592 2.869 1.00 95.94 95 VAL A C 1
ATOM 698 O O . VAL A 1 95 ? -2.560 -6.524 4.030 1.00 95.94 95 VAL A O 1
ATOM 701 N N . SER A 1 96 ? -3.699 -5.622 2.327 1.00 94.38 96 SER A N 1
ATOM 702 C CA . SER A 1 96 ? -4.143 -4.412 3.030 1.00 94.38 96 SER A CA 1
ATOM 703 C C . SER A 1 96 ? -4.992 -4.728 4.260 1.00 94.38 96 SER A C 1
ATOM 705 O O . SER A 1 96 ? -4.803 -4.112 5.309 1.00 94.38 96 SER A O 1
ATOM 707 N N . ALA A 1 97 ? -5.906 -5.699 4.169 1.00 94.44 97 ALA A N 1
ATOM 708 C CA . ALA A 1 97 ? -6.718 -6.131 5.302 1.00 94.44 97 ALA A CA 1
ATOM 709 C C . ALA A 1 97 ? -5.850 -6.727 6.419 1.00 94.44 97 ALA A C 1
ATOM 711 O O . ALA A 1 97 ? -5.990 -6.336 7.580 1.00 94.44 97 ALA A O 1
ATOM 712 N N . ALA A 1 98 ? -4.920 -7.620 6.067 1.00 95.44 98 ALA A N 1
ATOM 713 C CA . ALA A 1 98 ? -3.983 -8.211 7.018 1.00 95.44 98 ALA A CA 1
ATOM 714 C C . ALA A 1 98 ? -3.109 -7.138 7.691 1.00 95.44 98 ALA A C 1
ATOM 716 O O . ALA A 1 98 ? -3.009 -7.103 8.919 1.00 95.44 98 ALA A O 1
ATOM 717 N N . LEU A 1 99 ? -2.551 -6.210 6.906 1.00 94.44 99 LEU A N 1
ATOM 718 C CA . LEU A 1 99 ? -1.749 -5.091 7.407 1.00 94.44 99 LEU A CA 1
ATOM 719 C C . LEU A 1 99 ? -2.540 -4.162 8.320 1.00 94.44 99 LEU A C 1
ATOM 721 O O . LEU A 1 99 ? -2.042 -3.782 9.376 1.00 94.44 99 LEU A O 1
ATOM 725 N N . TYR A 1 100 ? -3.773 -3.816 7.951 1.00 94.44 100 TYR A N 1
ATOM 726 C CA . TYR A 1 100 ? -4.639 -3.001 8.794 1.00 94.44 100 TYR A CA 1
ATOM 727 C C . TYR A 1 100 ? -4.877 -3.678 10.149 1.00 94.44 100 TYR A C 1
ATOM 729 O O . TYR A 1 100 ? -4.772 -3.026 11.188 1.00 94.44 100 TYR A O 1
ATOM 737 N N . LEU A 1 101 ? -5.199 -4.977 10.155 1.00 93.25 101 LEU A N 1
ATOM 738 C CA . LEU A 1 101 ? -5.473 -5.723 11.385 1.00 93.25 101 LEU A CA 1
ATOM 739 C C . LEU A 1 101 ? -4.226 -5.828 12.265 1.00 93.25 101 LEU A C 1
ATOM 741 O O . LEU A 1 101 ? -4.313 -5.571 13.468 1.00 93.25 101 LEU A O 1
ATOM 745 N N . ALA A 1 102 ? -3.074 -6.135 11.669 1.00 92.00 102 ALA A N 1
ATOM 746 C CA . ALA A 1 102 ? -1.793 -6.157 12.366 1.00 92.00 102 ALA A CA 1
ATOM 747 C C . ALA A 1 102 ? -1.474 -4.783 12.973 1.00 92.00 102 ALA A C 1
ATOM 749 O O . ALA A 1 102 ? -1.226 -4.677 14.172 1.00 92.00 102 ALA A O 1
ATOM 750 N N . ALA A 1 103 ? -1.591 -3.712 12.185 1.00 91.94 103 ALA A N 1
ATOM 751 C CA . ALA A 1 103 ? -1.372 -2.341 12.635 1.00 91.94 103 ALA A CA 1
ATOM 752 C C . ALA A 1 103 ? -2.330 -1.939 13.767 1.00 91.94 103 ALA A C 1
ATOM 754 O O . ALA A 1 103 ? -1.911 -1.323 14.747 1.00 91.94 103 ALA A O 1
ATOM 755 N N . ARG A 1 104 ? -3.605 -2.334 13.682 1.00 89.19 104 ARG A N 1
ATOM 756 C CA . ARG A 1 104 ? -4.602 -2.087 14.732 1.00 89.19 104 ARG A CA 1
ATOM 757 C C . ARG A 1 104 ? -4.217 -2.777 16.040 1.00 89.19 104 ARG A C 1
ATOM 759 O O . ARG A 1 104 ? -4.314 -2.158 17.098 1.00 89.19 104 ARG A O 1
ATOM 766 N N . LYS A 1 105 ? -3.776 -4.037 15.975 1.00 88.75 105 LYS A N 1
ATOM 767 C CA . LYS A 1 105 ? -3.322 -4.803 17.145 1.00 88.75 105 LYS A CA 1
ATOM 768 C C . LYS A 1 105 ? -2.047 -4.214 17.745 1.00 88.75 105 LYS A C 1
ATOM 770 O O . LYS A 1 105 ? -1.996 -4.027 18.957 1.00 88.75 105 LYS A O 1
ATOM 775 N N . CYS A 1 106 ? -1.076 -3.835 16.918 1.00 88.50 106 CYS A N 1
ATOM 776 C CA . CYS A 1 106 ? 0.134 -3.150 17.375 1.00 88.50 106 CYS A CA 1
ATOM 777 C C . CYS A 1 106 ? -0.188 -1.810 18.049 1.00 88.50 106 CYS A C 1
ATOM 779 O O . CYS A 1 106 ? 0.330 -1.535 19.124 1.00 88.50 106 CYS A O 1
ATOM 781 N N . GLY A 1 107 ? -1.090 -1.005 17.479 1.00 84.75 107 GLY A N 1
ATOM 782 C CA . GLY A 1 107 ? -1.526 0.254 18.090 1.00 84.75 107 GLY A CA 1
ATOM 783 C C . GLY A 1 107 ? -2.202 0.056 19.452 1.00 84.75 107 GLY A C 1
ATOM 784 O O . GLY A 1 107 ? -1.952 0.821 20.379 1.00 84.75 107 GLY A O 1
ATOM 785 N N . GLN A 1 108 ? -3.007 -1.000 19.604 1.00 83.94 108 GLN A N 1
ATOM 786 C CA . GLN A 1 108 ? -3.617 -1.365 20.888 1.00 83.94 108 GLN A CA 1
ATOM 787 C C . GLN A 1 108 ? -2.582 -1.825 21.921 1.00 83.94 108 GLN A C 1
ATOM 789 O O . GLN A 1 108 ? -2.665 -1.420 23.077 1.00 83.94 108 GLN A O 1
ATOM 794 N N . LEU A 1 109 ? -1.596 -2.628 21.511 1.00 84.88 109 LEU A N 1
ATOM 795 C CA . LEU A 1 109 ? -0.494 -3.054 22.378 1.00 84.88 109 LEU A CA 1
ATOM 796 C C . LEU A 1 109 ? 0.353 -1.861 22.833 1.00 84.88 109 LEU A C 1
ATOM 798 O O . LEU A 1 109 ? 0.636 -1.727 24.018 1.00 84.88 109 LEU A O 1
ATOM 802 N N .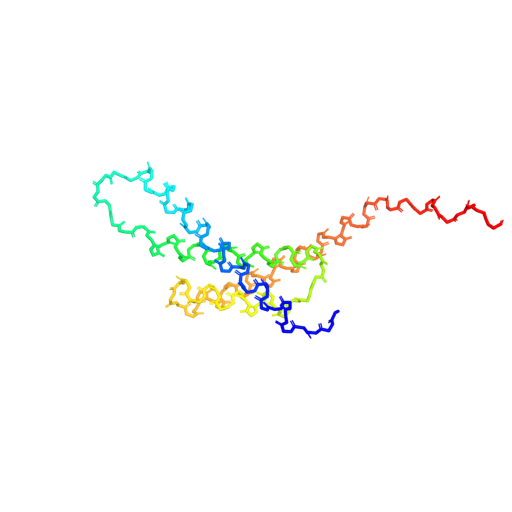 LEU A 1 110 ? 0.703 -0.957 21.917 1.00 82.25 110 LEU A N 1
ATOM 803 C CA . LEU A 1 110 ? 1.443 0.260 22.253 1.00 82.25 110 LEU A CA 1
ATOM 804 C C . LEU A 1 110 ? 0.662 1.145 23.228 1.00 82.25 110 LEU A C 1
ATOM 806 O O . LEU A 1 110 ? 1.243 1.644 24.181 1.00 82.25 110 LEU A O 1
ATOM 810 N N . ALA A 1 111 ? -0.651 1.298 23.044 1.00 76.12 111 ALA A N 1
ATOM 811 C CA . ALA A 1 111 ? -1.490 2.051 23.976 1.00 76.12 111 ALA A CA 1
ATOM 812 C C . ALA A 1 111 ? -1.595 1.391 25.364 1.00 76.12 111 ALA A C 1
ATOM 814 O O . ALA A 1 111 ? -1.748 2.099 26.352 1.00 76.12 111 ALA A O 1
ATOM 815 N N . TYR A 1 112 ? -1.501 0.060 25.445 1.00 76.25 112 TYR A N 1
ATOM 816 C CA . TYR A 1 112 ? -1.501 -0.675 26.713 1.00 76.25 112 TYR A CA 1
ATOM 817 C C . TYR A 1 112 ? -0.203 -0.468 27.510 1.00 76.25 112 TYR A C 1
ATOM 819 O O . TYR A 1 112 ? -0.247 -0.321 28.728 1.00 76.25 112 TYR A O 1
ATOM 827 N N . PHE A 1 113 ? 0.947 -0.425 26.829 1.00 73.44 113 PHE A N 1
ATOM 828 C CA . PHE A 1 113 ? 2.255 -0.222 27.466 1.00 73.44 113 PHE A CA 1
ATOM 829 C C . PHE A 1 113 ? 2.682 1.242 27.572 1.00 73.44 113 PHE A C 1
ATOM 831 O O . PHE A 1 113 ? 3.616 1.546 28.309 1.00 73.44 113 PHE A O 1
ATOM 838 N N . SER A 1 114 ? 2.029 2.155 26.853 1.00 66.75 114 SER A N 1
ATOM 839 C CA . SER A 1 114 ? 2.271 3.585 26.989 1.00 66.75 114 SER A CA 1
ATOM 840 C C . SER A 1 114 ? 1.538 4.069 28.240 1.00 66.75 114 SER A C 1
ATOM 842 O O . SER A 1 114 ? 0.305 4.092 28.233 1.00 66.75 114 SER A O 1
ATOM 844 N N . PRO A 1 115 ? 2.243 4.465 29.317 1.00 54.31 115 PRO A N 1
ATOM 845 C CA . PRO A 1 115 ? 1.601 4.989 30.507 1.00 54.31 115 PRO A CA 1
ATOM 846 C C . PRO A 1 115 ? 0.994 6.340 30.134 1.00 54.31 115 PRO A C 1
ATOM 848 O O . PRO A 1 115 ? 1.652 7.379 30.177 1.00 54.31 115 PRO A O 1
ATOM 851 N N . VAL A 1 116 ? -0.273 6.345 29.719 1.00 54.38 116 VAL A N 1
ATOM 852 C CA . VAL A 1 116 ? -1.056 7.573 29.726 1.00 54.38 116 VAL A CA 1
ATOM 853 C C . VAL A 1 116 ? -1.196 7.933 31.193 1.00 54.38 116 VAL A C 1
ATOM 855 O O . VAL A 1 116 ? -1.952 7.326 31.947 1.00 54.38 116 VAL A O 1
ATOM 858 N N . LYS A 1 117 ? -0.346 8.881 31.571 1.00 48.22 117 LYS A N 1
ATOM 859 C CA . LYS A 1 117 ? -0.306 9.673 32.788 1.00 48.22 117 LYS A CA 1
ATOM 860 C C . LYS A 1 117 ? -1.733 10.082 33.186 1.00 48.22 117 LYS A C 1
ATOM 862 O O . LYS A 1 117 ? -2.191 11.170 32.865 1.00 48.22 117 LYS A O 1
ATOM 867 N N . ASN A 1 118 ? -2.449 9.203 33.884 1.00 44.09 118 ASN A N 1
ATOM 868 C CA . ASN A 1 118 ? -3.727 9.484 34.543 1.00 44.09 118 ASN A CA 1
ATOM 869 C C . ASN A 1 118 ? -3.483 10.304 35.829 1.00 44.09 118 ASN A C 1
ATOM 871 O O . ASN A 1 118 ? -3.962 9.939 36.896 1.00 44.09 118 ASN A O 1
ATOM 875 N N . LEU A 1 119 ? -2.695 11.383 35.739 1.00 49.41 119 LEU A N 1
ATOM 876 C CA . LEU A 1 119 ? -2.353 12.264 36.865 1.00 49.41 119 LEU A CA 1
ATOM 877 C C . LEU A 1 119 ? -2.829 13.715 36.688 1.00 49.41 119 LEU A C 1
ATOM 879 O O . LEU A 1 119 ? -2.483 14.542 37.514 1.00 49.41 119 LEU A O 1
ATOM 883 N N . ASP A 1 120 ? -3.675 14.018 35.697 1.00 45.59 120 ASP A N 1
ATOM 884 C CA . ASP A 1 120 ? -4.343 15.334 35.587 1.00 45.59 120 ASP A CA 1
ATOM 885 C C . ASP A 1 120 ? -5.859 15.244 35.866 1.00 45.59 120 ASP A C 1
ATOM 887 O O . ASP A 1 120 ? -6.667 16.019 35.360 1.00 45.59 120 ASP A O 1
ATOM 891 N N . ARG A 1 121 ? -6.273 14.271 36.688 1.00 45.69 121 ARG A N 1
ATOM 892 C CA . ARG A 1 121 ? -7.601 14.244 37.327 1.00 45.69 121 ARG A CA 1
ATOM 893 C C . ARG A 1 121 ? -7.437 14.307 38.841 1.00 45.69 121 ARG A C 1
ATOM 895 O O . ARG A 1 121 ? -7.684 13.325 39.532 1.00 45.69 121 ARG A O 1
ATOM 902 N N . GLY A 1 122 ? -6.978 15.445 39.352 1.00 48.66 122 GLY A N 1
ATOM 903 C CA . GLY A 1 122 ? -6.882 15.620 40.799 1.00 48.66 122 GLY A CA 1
ATOM 904 C C . GLY A 1 122 ? -6.202 16.899 41.265 1.00 48.66 122 GLY A C 1
ATOM 905 O O . GLY A 1 122 ? -5.213 16.793 41.971 1.00 48.66 122 GLY A O 1
ATOM 906 N N . SER A 1 123 ? -6.717 18.070 40.876 1.00 44.22 123 SER A N 1
ATOM 907 C CA . SER A 1 123 ? -6.682 19.334 41.648 1.00 44.22 123 SER A CA 1
ATOM 908 C C . SER A 1 123 ? -7.100 20.481 40.721 1.00 44.22 123 SER A C 1
ATOM 910 O O . SER A 1 123 ? -6.494 20.649 39.670 1.00 44.22 123 SER A O 1
ATOM 912 N N . GLY A 1 124 ? -8.075 21.324 41.004 1.00 45.50 124 GLY A N 1
ATOM 913 C CA . GLY A 1 124 ? -8.971 21.433 42.135 1.00 45.50 124 GLY A CA 1
ATOM 914 C C . GLY A 1 124 ? -10.096 22.360 41.687 1.00 45.50 124 GLY A C 1
ATOM 915 O O . GLY A 1 124 ? -9.839 23.393 41.065 1.00 45.50 124 GLY A O 1
ATOM 916 N N . GLU A 1 125 ? -11.320 21.910 41.927 1.00 40.03 125 GLU A N 1
ATOM 917 C CA . GLU A 1 125 ? -12.399 22.818 42.313 1.00 40.03 125 GLU A CA 1
ATOM 918 C C . GLU A 1 125 ? -12.129 23.326 43.735 1.00 40.03 125 GLU A C 1
ATOM 920 O O . GLU A 1 125 ? -11.484 22.573 44.509 1.00 40.03 125 GLU A O 1
#

Sequence (125 aa):
MKWSWKAFGAQLVLTFVVALVLAYGISKGIDAKRGPGAPDSTLISMAIGGFIAPLILSLISGLKGWMLKSPLIVSFIVAGIYASNPVVGIICVFVSAALYLAARKCGQLLAYFSPVKNLDRGSGE

Organism: NCBI:txid454153

pLDDT: mean 83.65, std 14.15, range [40.03, 96.56]

Foldseek 3Di:
DPDDPVVLVVLLVQLLVQLVVQLVVVQVVVVVVDDPPDPRSNLVSLLVSLLVSLLVVLLVCLLVVHDLPSSLVSQQVSNCVSNVHNVSSV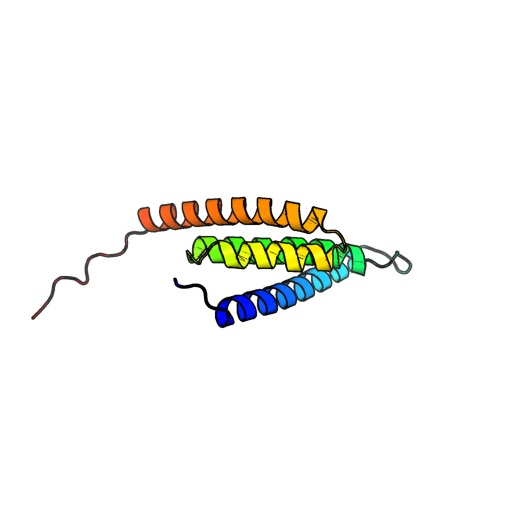VSSVSSVVNSPVSNVVNVVCVVPPPPPPPPPDDDD

Secondary structure (DSSP, 8-state):
----HHHHHHHHHHHHHHHHHHHHHHHHHHHTTS-TT----HHHHHHHHHHHHHHHHHHHHHHTT--SHHHHHHHHHHHHHHTT-HHHHHHHHHHHHHHHHHHHHHHHHHHHHS-----SS-S--